Protein AF-A0A350BWH8-F1 (afdb_monomer_lite)

Secondary structure (DSSP, 8-state):
-------SS-EEEEEEE-SSTTEEEEEEEEEEEPP--S-THHHH-TTTS---EEEEEEEEEEEHHHHHHHT----BTTB--BHHHHHHHHHSS----EEEEEEESS---TTSS-PPPPB-TTT-PBPEETTEE-EEEEEEES-TT---B-PPPTTS-----PPP---------

Foldseek 3Di:
DPPPPQAQFKFFADWAADPDNFKTKTKIKHKDQDDPPDDPCCVVCVPPPPRNIDIDIAIDMDGPCVCVQLVHDHQDPVRIGGPQVSVCVNVVHRFGKDKAKEKDLDADPPVVDGADFDADPVPRDFFAAPPGGIG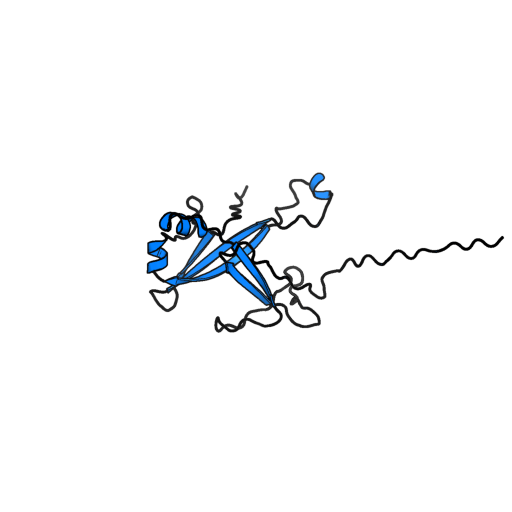MDIDMDRPPPDHHHDDDGPPPPPPPPDPDDPDPPPDDD

Structure (mmCIF, N/CA/C/O backbone):
data_AF-A0A350BWH8-F1
#
_entry.id   AF-A0A350BWH8-F1
#
loop_
_atom_site.group_PDB
_atom_site.id
_atom_site.typ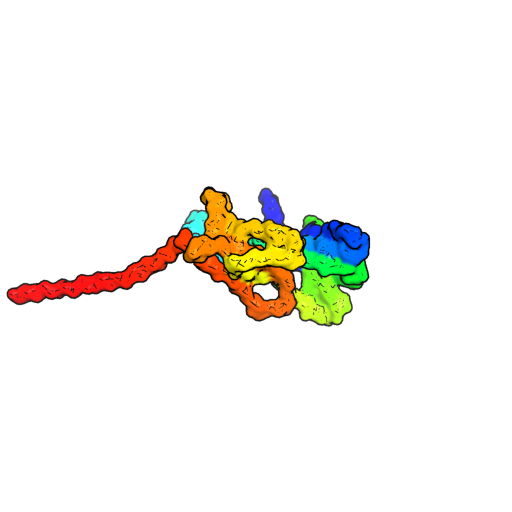e_symbol
_atom_site.label_atom_id
_atom_site.label_alt_id
_atom_site.label_comp_id
_atom_site.label_asym_id
_atom_site.label_entity_id
_atom_site.label_seq_id
_atom_site.pdbx_PDB_ins_code
_atom_site.Cartn_x
_atom_site.Cartn_y
_atom_site.Cartn_z
_atom_site.occupancy
_atom_site.B_iso_or_equiv
_atom_site.auth_seq_id
_atom_site.auth_comp_id
_atom_site.auth_asym_id
_atom_site.auth_atom_id
_atom_site.pdbx_PDB_model_num
ATOM 1 N N . MET A 1 1 ? 20.848 10.914 14.650 1.00 32.22 1 MET A N 1
ATOM 2 C CA . MET A 1 1 ? 20.263 9.644 14.184 1.00 32.22 1 MET A CA 1
ATOM 3 C C . MET A 1 1 ? 18.814 9.949 13.878 1.00 32.22 1 MET A C 1
ATOM 5 O O . MET A 1 1 ? 18.106 10.325 14.800 1.00 32.22 1 MET A O 1
ATOM 9 N N . LEU A 1 2 ? 18.415 9.936 12.606 1.00 32.09 2 LEU A N 1
ATOM 10 C CA . LEU A 1 2 ? 16.992 9.950 12.272 1.00 32.09 2 LEU A CA 1
ATOM 11 C C . LEU A 1 2 ? 16.458 8.594 12.730 1.00 32.09 2 LEU A C 1
ATOM 13 O O . LEU A 1 2 ? 17.031 7.568 12.370 1.00 32.09 2 LEU A O 1
ATOM 17 N N . VAL A 1 3 ? 15.474 8.603 13.620 1.00 37.59 3 VAL A N 1
ATOM 18 C CA . VAL A 1 3 ? 14.792 7.382 14.035 1.00 37.59 3 VAL A CA 1
ATOM 19 C C . VAL A 1 3 ? 14.018 6.935 12.803 1.00 37.59 3 VAL A C 1
ATOM 21 O O . VAL A 1 3 ? 13.037 7.565 12.418 1.00 37.59 3 VAL A O 1
ATOM 24 N N . ASP A 1 4 ? 14.544 5.939 12.095 1.00 46.72 4 ASP A N 1
ATOM 25 C CA . ASP A 1 4 ? 13.838 5.315 10.987 1.00 46.72 4 ASP A CA 1
ATOM 26 C C . ASP A 1 4 ? 12.589 4.657 11.582 1.00 46.72 4 ASP A C 1
ATOM 28 O O . ASP A 1 4 ? 12.673 3.575 12.167 1.00 46.72 4 ASP A O 1
ATOM 32 N N . ASN A 1 5 ? 11.436 5.324 11.451 1.00 49.06 5 ASN A N 1
ATOM 33 C CA . ASN A 1 5 ? 10.101 4.800 11.763 1.00 49.06 5 ASN A CA 1
ATOM 34 C C . ASN A 1 5 ? 9.722 3.701 10.753 1.00 49.06 5 ASN A C 1
ATOM 36 O O . ASN A 1 5 ? 8.726 3.780 10.027 1.00 49.06 5 ASN A O 1
ATOM 40 N N . THR A 1 6 ? 10.573 2.682 10.692 1.00 56.34 6 THR A N 1
ATOM 41 C CA . THR A 1 6 ? 10.414 1.489 9.881 1.00 56.34 6 THR A CA 1
ATOM 42 C C . THR A 1 6 ? 9.275 0.682 10.448 1.00 56.34 6 THR A C 1
ATOM 44 O O . THR A 1 6 ? 9.331 0.157 11.556 1.00 56.34 6 THR A O 1
ATOM 47 N N . THR A 1 7 ? 8.192 0.641 9.686 1.00 65.44 7 THR A N 1
ATOM 48 C CA . THR A 1 7 ? 6.966 -0.043 10.069 1.00 65.44 7 THR A CA 1
ATOM 49 C C . THR A 1 7 ? 6.740 -1.185 9.092 1.00 65.44 7 THR A C 1
ATOM 51 O O . THR A 1 7 ? 6.319 -0.991 7.952 1.00 65.44 7 THR A O 1
ATOM 54 N N . GLU A 1 8 ? 7.058 -2.400 9.546 1.00 83.38 8 GLU A N 1
ATOM 55 C CA . GLU A 1 8 ? 6.794 -3.635 8.792 1.00 83.38 8 GLU A CA 1
ATOM 56 C C . GLU A 1 8 ? 5.287 -3.868 8.604 1.00 83.38 8 GLU A C 1
ATOM 58 O O . GLU A 1 8 ? 4.864 -4.517 7.647 1.00 83.38 8 GLU A O 1
ATOM 63 N N . LYS A 1 9 ? 4.467 -3.303 9.497 1.00 90.94 9 LYS A N 1
ATOM 64 C CA . LYS A 1 9 ? 3.006 -3.272 9.401 1.00 90.94 9 LYS A CA 1
ATOM 65 C C . LYS A 1 9 ? 2.521 -2.128 8.510 1.00 90.94 9 LYS A C 1
ATOM 67 O O . LYS A 1 9 ? 3.134 -1.065 8.451 1.00 90.94 9 LYS A O 1
ATOM 72 N N . VAL A 1 10 ? 1.368 -2.322 7.872 1.00 94.69 10 VAL A N 1
ATOM 7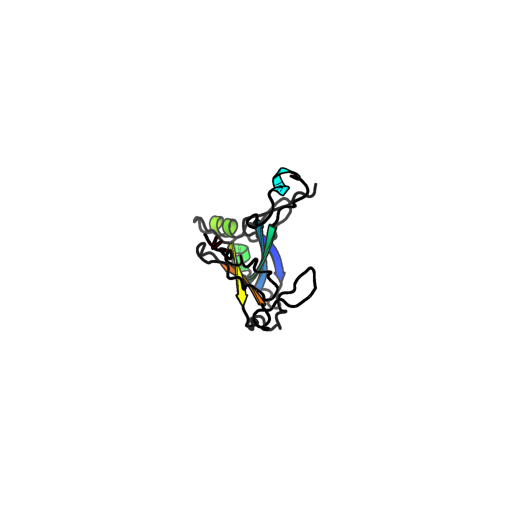3 C CA . VAL A 1 10 ? 0.716 -1.279 7.068 1.00 94.69 10 VAL A CA 1
ATOM 74 C C . VAL A 1 10 ? 0.192 -0.166 7.976 1.00 94.69 10 VAL A C 1
ATOM 76 O O . VAL A 1 10 ? -0.645 -0.412 8.847 1.00 94.69 10 VAL A O 1
ATOM 79 N N . ARG A 1 11 ? 0.646 1.064 7.737 1.00 95.00 11 ARG A N 1
ATOM 80 C CA . ARG A 1 11 ? 0.184 2.271 8.431 1.00 95.00 11 ARG A CA 1
ATOM 81 C C . ARG A 1 11 ? -0.548 3.229 7.501 1.00 95.00 11 ARG A C 1
ATOM 83 O O . ARG A 1 11 ? -0.311 3.233 6.292 1.00 95.00 11 ARG A O 1
ATOM 90 N N . VAL A 1 12 ? -1.402 4.063 8.078 1.00 95.94 12 VAL A N 1
ATOM 91 C CA . VAL A 1 12 ? -2.083 5.155 7.372 1.00 95.94 12 VAL A CA 1
ATOM 92 C C . VAL A 1 12 ? -1.168 6.380 7.382 1.00 95.94 12 VAL A C 1
ATOM 94 O O . VAL A 1 12 ? -0.969 6.984 8.429 1.00 95.94 12 VAL A O 1
ATOM 97 N N . ASP A 1 13 ? -0.559 6.720 6.246 1.00 95.12 13 ASP A N 1
ATOM 98 C CA . ASP A 1 13 ? 0.345 7.877 6.123 1.00 95.12 13 ASP A CA 1
ATOM 99 C C . ASP A 1 13 ? -0.447 9.179 5.995 1.00 95.12 13 ASP A C 1
ATOM 101 O O . ASP A 1 13 ? -0.119 10.150 6.665 1.00 95.12 13 ASP A O 1
ATOM 105 N N . LYS A 1 14 ? -1.492 9.193 5.151 1.00 95.12 14 LYS A N 1
ATOM 106 C CA . LYS A 1 14 ? -2.336 10.373 4.894 1.00 95.12 14 LYS A CA 1
ATOM 107 C C . LYS A 1 14 ? -3.780 10.006 4.587 1.00 95.12 14 LYS A C 1
ATOM 109 O O . LYS A 1 14 ? -4.051 8.930 4.048 1.00 95.12 14 LYS A O 1
ATOM 114 N N . ILE A 1 15 ? -4.687 10.943 4.838 1.00 95.62 15 ILE A N 1
ATOM 115 C CA . ILE A 1 15 ? -6.101 10.892 4.470 1.00 95.62 15 ILE A CA 1
ATOM 116 C C . ILE A 1 15 ? -6.384 12.078 3.542 1.00 95.62 15 ILE A C 1
ATOM 118 O O . ILE A 1 15 ? -6.482 13.231 3.953 1.00 95.62 15 ILE A O 1
ATOM 122 N N . LEU A 1 16 ? -6.514 11.800 2.248 1.00 94.50 16 LEU A N 1
ATOM 123 C CA . LEU A 1 16 ? -6.710 12.822 1.224 1.00 94.50 16 LEU A CA 1
ATOM 124 C C . LEU A 1 16 ? -8.200 13.000 0.925 1.00 94.50 16 LEU A C 1
ATOM 126 O O . LEU A 1 16 ? -8.904 12.033 0.630 1.00 94.50 16 LEU A O 1
ATOM 130 N N . SER A 1 17 ? -8.688 14.238 0.938 1.00 93.25 17 SER A N 1
ATOM 131 C CA . SER A 1 17 ? -10.059 14.534 0.512 1.00 93.25 17 SER A CA 1
ATOM 132 C C . SER A 1 17 ? -10.228 14.318 -0.994 1.00 93.25 17 SER A C 1
ATOM 134 O O . SER A 1 17 ? -9.352 14.672 -1.788 1.00 93.25 17 SER A O 1
ATOM 136 N N . THR A 1 18 ? -11.371 13.770 -1.407 1.00 91.31 18 THR A N 1
ATOM 137 C CA . THR A 1 18 ? -11.722 13.652 -2.830 1.00 91.31 18 THR A CA 1
ATOM 138 C C . THR A 1 18 ? -12.692 14.757 -3.255 1.00 91.31 18 THR A C 1
ATOM 140 O O . THR A 1 18 ? -13.063 15.628 -2.472 1.00 91.31 18 THR A O 1
ATOM 143 N N . LYS A 1 19 ? -13.130 14.735 -4.523 1.00 90.00 19 LYS A N 1
ATOM 144 C CA . LYS A 1 19 ? -14.201 15.628 -5.002 1.00 90.00 19 LYS A CA 1
ATOM 145 C C . LYS A 1 19 ? -15.540 15.362 -4.308 1.00 90.00 19 LYS A C 1
ATOM 147 O O . LYS A 1 19 ? -16.370 16.263 -4.253 1.00 90.00 19 LYS A O 1
ATOM 152 N N . ASN A 1 20 ? -15.770 14.132 -3.845 1.00 91.00 20 ASN A N 1
ATOM 153 C CA . ASN A 1 20 ? -16.938 13.801 -3.043 1.00 91.00 20 ASN A CA 1
ATOM 154 C C . ASN A 1 20 ? -16.577 14.036 -1.566 1.00 91.00 20 ASN A C 1
ATOM 156 O O . ASN A 1 20 ? -15.650 13.387 -1.086 1.00 91.00 20 ASN A O 1
ATOM 160 N N . PRO A 1 21 ? -17.280 14.927 -0.845 1.00 90.69 21 PRO A N 1
ATOM 161 C CA . PRO A 1 21 ? -16.941 15.265 0.538 1.00 90.69 21 PRO A CA 1
ATOM 162 C C . PRO A 1 21 ? -17.035 14.079 1.507 1.00 90.69 21 PRO A C 1
ATOM 164 O O . PRO A 1 21 ? -16.382 14.108 2.543 1.00 90.69 21 PRO A O 1
ATOM 167 N N . ASN A 1 22 ? -17.794 13.035 1.161 1.00 93.75 22 ASN A N 1
ATOM 168 C CA . ASN A 1 22 ? -17.988 11.861 2.015 1.00 93.75 22 ASN A CA 1
ATOM 169 C C . ASN A 1 22 ? -17.049 10.703 1.645 1.00 93.75 22 ASN A C 1
ATOM 171 O O . ASN A 1 22 ? -17.192 9.607 2.173 1.00 93.75 22 ASN A O 1
ATOM 175 N N . VAL A 1 23 ? -16.137 10.904 0.687 1.00 93.94 23 VAL A N 1
ATOM 176 C CA . VAL A 1 23 ? -15.180 9.884 0.246 1.00 93.94 23 VAL A CA 1
ATOM 177 C C . VAL A 1 23 ? -13.772 10.439 0.368 1.00 93.94 23 VAL A C 1
ATOM 179 O O . VAL A 1 23 ? -13.458 11.520 -0.141 1.00 93.94 23 VAL A O 1
ATOM 182 N N . PHE A 1 24 ? -12.908 9.650 0.987 1.00 95.62 24 PHE A N 1
ATOM 183 C CA . PHE A 1 24 ? -11.512 9.964 1.243 1.00 95.62 24 PHE A CA 1
ATOM 184 C C . PHE A 1 24 ? -10.619 8.906 0.608 1.00 95.62 24 PHE A C 1
ATOM 186 O O . PHE A 1 24 ? -10.992 7.739 0.503 1.00 95.62 24 PHE A O 1
ATOM 193 N N . THR A 1 25 ? -9.421 9.303 0.203 1.00 95.38 25 THR A N 1
ATOM 194 C CA . THR A 1 25 ? -8.376 8.388 -0.246 1.00 95.38 25 THR A CA 1
ATOM 195 C C . THR A 1 25 ? -7.346 8.229 0.866 1.00 95.38 25 THR A C 1
ATOM 197 O O . THR A 1 25 ? -6.617 9.166 1.183 1.00 95.38 25 THR A O 1
ATOM 200 N N . LEU A 1 26 ? -7.256 7.028 1.429 1.00 96.12 26 LEU A N 1
ATOM 201 C CA . LEU A 1 26 ? -6.187 6.646 2.344 1.00 96.12 26 LEU A CA 1
ATOM 202 C C . LEU A 1 26 ? -4.907 6.392 1.548 1.00 96.12 26 LEU A C 1
ATOM 204 O O . LEU A 1 26 ? -4.911 5.584 0.614 1.00 96.12 26 LEU A O 1
ATOM 208 N N . GLU A 1 27 ? -3.816 7.043 1.939 1.00 95.56 27 GLU A N 1
ATOM 209 C CA . GLU A 1 27 ? -2.461 6.669 1.547 1.00 95.56 27 GLU A CA 1
ATOM 210 C C . GLU A 1 27 ? -1.906 5.708 2.599 1.00 95.56 27 GLU A C 1
ATOM 212 O O . GLU A 1 27 ? -1.630 6.089 3.735 1.00 95.56 27 GLU A O 1
ATOM 217 N N . LEU A 1 28 ? -1.761 4.443 2.221 1.00 95.56 28 LEU A N 1
ATOM 218 C CA . LEU A 1 28 ? -1.253 3.380 3.077 1.00 95.56 28 LEU A CA 1
ATOM 219 C C . LEU A 1 28 ? 0.214 3.125 2.755 1.00 95.56 28 LEU A C 1
ATOM 221 O O . LEU A 1 28 ? 0.578 3.037 1.579 1.00 95.56 28 LEU A O 1
ATOM 225 N N . ARG A 1 29 ? 1.049 2.960 3.781 1.00 94.50 29 ARG A N 1
ATOM 226 C CA . ARG A 1 29 ? 2.483 2.700 3.625 1.00 94.50 29 ARG A CA 1
ATOM 227 C C . ARG A 1 29 ? 2.947 1.498 4.423 1.00 94.50 29 ARG A C 1
ATOM 229 O O . ARG A 1 29 ? 2.427 1.216 5.496 1.00 94.50 29 ARG A O 1
ATOM 236 N N . GLN A 1 30 ? 3.948 0.815 3.885 1.00 93.00 30 GLN A N 1
ATOM 237 C CA . GLN A 1 30 ? 4.611 -0.318 4.520 1.00 93.00 30 GLN A CA 1
ATOM 238 C C . GLN A 1 30 ? 6.089 -0.317 4.125 1.00 93.00 30 GLN A C 1
ATOM 240 O O . GLN A 1 30 ? 6.417 -0.065 2.962 1.00 93.00 30 GLN A O 1
ATOM 245 N N . GLU A 1 31 ? 6.982 -0.607 5.067 1.00 89.69 31 GLU A N 1
ATOM 246 C CA . GLU A 1 31 ? 8.421 -0.701 4.813 1.00 89.69 31 GLU A CA 1
ATOM 247 C C . GLU A 1 31 ? 8.897 -2.127 5.111 1.00 89.69 31 GLU A C 1
ATOM 249 O O . GLU A 1 31 ? 8.869 -2.574 6.252 1.00 89.69 31 GLU A O 1
ATOM 254 N N . ILE A 1 32 ? 9.306 -2.861 4.072 1.00 83.00 32 ILE A N 1
ATOM 255 C CA . ILE A 1 32 ? 9.716 -4.268 4.189 1.00 83.00 32 ILE A CA 1
ATOM 256 C C . ILE A 1 32 ? 11.219 -4.381 3.963 1.00 83.00 32 ILE A C 1
ATOM 258 O O . ILE A 1 32 ? 11.743 -3.864 2.974 1.00 83.00 32 ILE A O 1
ATOM 262 N N . LYS A 1 33 ? 11.935 -5.091 4.839 1.00 75.19 33 LYS A N 1
ATOM 263 C CA . LYS A 1 33 ? 13.352 -5.397 4.614 1.00 75.19 33 LYS A CA 1
ATOM 264 C C . LYS A 1 33 ? 13.493 -6.318 3.398 1.00 75.19 33 LYS A C 1
ATOM 266 O O . LYS A 1 33 ? 12.928 -7.410 3.368 1.00 75.19 33 LYS A O 1
ATOM 271 N N . LYS A 1 34 ? 14.253 -5.894 2.386 1.00 65.62 34 LYS A N 1
ATOM 272 C CA . LYS A 1 34 ? 14.579 -6.758 1.248 1.00 65.62 34 LYS A CA 1
ATOM 273 C C . LYS A 1 34 ? 15.479 -7.905 1.714 1.00 65.62 34 LYS A C 1
ATOM 275 O O . LYS A 1 34 ? 16.337 -7.679 2.572 1.00 65.62 34 LYS A O 1
ATOM 280 N N . PRO A 1 35 ? 15.344 -9.106 1.125 1.00 59.75 35 PRO A N 1
ATOM 281 C CA . PRO A 1 35 ? 16.331 -10.161 1.307 1.00 59.75 35 PRO A CA 1
ATOM 282 C C . PRO A 1 35 ? 17.716 -9.611 0.953 1.00 59.75 35 PRO A C 1
ATOM 284 O O . PRO A 1 35 ? 17.866 -8.931 -0.064 1.00 59.75 35 PRO A O 1
ATOM 287 N N . GLU A 1 36 ? 18.717 -9.869 1.791 1.00 57.34 36 GLU A N 1
ATOM 288 C CA . GLU A 1 36 ? 20.087 -9.393 1.585 1.00 57.34 36 GLU A CA 1
ATOM 289 C C . GLU A 1 36 ? 20.750 -10.143 0.419 1.00 57.34 36 GLU A C 1
ATOM 291 O O . GLU A 1 36 ? 21.606 -11.001 0.595 1.00 57.34 36 GLU A O 1
ATOM 296 N N . THR A 1 37 ? 20.361 -9.839 -0.816 1.00 54.00 37 THR A N 1
ATOM 297 C CA . THR A 1 37 ? 21.082 -10.299 -2.003 1.00 54.00 37 THR A CA 1
ATOM 298 C C . THR A 1 37 ? 22.216 -9.328 -2.303 1.00 54.00 37 THR A C 1
ATOM 300 O O . THR A 1 37 ? 22.068 -8.495 -3.191 1.00 54.00 37 THR A O 1
ATOM 303 N N . SER A 1 38 ? 23.300 -9.408 -1.523 1.00 44.22 38 SER A N 1
ATOM 304 C CA . SER A 1 38 ? 24.705 -9.223 -1.942 1.00 44.22 38 SER A CA 1
ATOM 305 C C . SER A 1 38 ? 25.579 -8.664 -0.814 1.00 44.22 38 SER A C 1
ATOM 307 O O . SER A 1 38 ? 25.520 -7.472 -0.511 1.00 44.22 38 SER A O 1
ATOM 309 N N . GLY A 1 39 ? 26.487 -9.505 -0.313 1.00 43.84 39 GLY A N 1
ATOM 310 C CA . GLY A 1 39 ? 27.810 -9.076 0.127 1.00 43.84 39 GLY A CA 1
ATOM 311 C C . GLY A 1 39 ? 28.224 -9.576 1.506 1.00 43.84 39 GLY A C 1
ATOM 312 O O . GLY A 1 39 ? 27.852 -8.976 2.508 1.00 43.84 39 GLY A O 1
ATOM 313 N N . ASP A 1 40 ? 29.168 -10.523 1.536 1.00 48.47 40 ASP A N 1
ATOM 314 C CA . ASP A 1 40 ? 30.085 -10.792 2.666 1.00 48.47 40 ASP A CA 1
ATOM 315 C C . ASP A 1 40 ? 30.740 -9.514 3.250 1.00 48.47 40 ASP A C 1
ATOM 317 O O . ASP A 1 40 ? 31.341 -9.525 4.318 1.00 48.47 40 ASP A O 1
ATOM 321 N N . LEU A 1 41 ? 30.611 -8.374 2.564 1.00 53.25 41 LEU A N 1
ATOM 322 C CA . LEU A 1 41 ? 31.036 -7.045 2.992 1.00 53.25 41 LEU A CA 1
ATOM 323 C C . LEU A 1 41 ? 30.204 -6.459 4.142 1.00 53.25 41 LEU A C 1
ATOM 325 O O . LEU A 1 41 ? 30.700 -5.576 4.839 1.00 53.25 41 LEU A O 1
ATOM 329 N N . GLY A 1 42 ? 28.979 -6.946 4.377 1.00 51.09 42 GLY A N 1
ATOM 330 C CA . GLY A 1 42 ? 28.165 -6.535 5.528 1.00 51.09 42 GLY A CA 1
ATOM 331 C C . GLY A 1 42 ? 28.836 -6.860 6.867 1.00 51.09 42 GLY A C 1
ATOM 332 O O . GLY A 1 42 ? 28.738 -6.076 7.809 1.00 51.09 42 GLY A O 1
ATOM 333 N N . PHE A 1 43 ? 29.613 -7.951 6.915 1.00 56.38 43 PHE A N 1
ATOM 334 C CA . PHE A 1 43 ? 30.474 -8.290 8.050 1.00 56.38 43 PHE A CA 1
ATOM 335 C C . PHE A 1 43 ? 31.594 -7.258 8.264 1.00 56.38 43 PHE A C 1
ATOM 337 O O . PHE A 1 43 ? 31.899 -6.898 9.399 1.00 56.38 43 PHE A O 1
ATOM 344 N N . PHE A 1 44 ? 32.195 -6.752 7.183 1.00 57.28 44 PHE A N 1
ATOM 345 C CA . PHE A 1 44 ? 33.320 -5.814 7.255 1.00 57.28 44 PHE A CA 1
ATOM 346 C C . PHE A 1 44 ? 32.894 -4.353 7.454 1.00 57.28 44 PHE A C 1
ATOM 348 O O . PHE A 1 44 ? 33.704 -3.537 7.894 1.00 57.28 44 PHE A O 1
ATOM 355 N N . MET A 1 45 ? 31.649 -3.995 7.123 1.00 57.38 45 MET A N 1
ATOM 356 C CA . MET A 1 45 ? 31.170 -2.607 7.147 1.00 57.38 45 MET A CA 1
ATOM 357 C C . MET A 1 45 ? 29.748 -2.479 7.737 1.00 57.38 45 MET A C 1
ATOM 359 O O . MET A 1 45 ? 28.852 -1.961 7.061 1.00 57.38 45 MET A O 1
ATOM 363 N N . PRO A 1 46 ? 29.531 -2.870 9.012 1.00 52.59 46 PRO A N 1
ATOM 364 C CA . PRO A 1 46 ? 28.206 -2.968 9.646 1.00 52.59 46 PRO A CA 1
ATOM 365 C C . PRO A 1 46 ? 27.464 -1.631 9.875 1.00 52.59 46 PRO A C 1
ATOM 367 O O . PRO A 1 46 ? 26.433 -1.608 10.535 1.00 52.59 46 PRO A O 1
ATOM 370 N N . GLY A 1 47 ? 27.951 -0.513 9.328 1.00 49.38 47 GLY A N 1
ATOM 371 C CA . GLY A 1 47 ? 27.294 0.801 9.408 1.00 49.38 47 GLY A CA 1
ATOM 372 C C . GLY A 1 47 ? 27.158 1.544 8.076 1.00 49.38 47 GLY A C 1
ATOM 373 O O . GLY A 1 47 ? 26.642 2.657 8.064 1.00 49.38 47 GLY A O 1
ATOM 374 N N . ILE A 1 48 ? 27.641 0.972 6.967 1.00 50.25 48 ILE A N 1
ATOM 375 C CA . ILE A 1 48 ? 27.615 1.623 5.640 1.00 50.25 48 ILE A CA 1
ATOM 376 C C . ILE A 1 48 ? 26.548 1.006 4.737 1.00 50.25 48 ILE A C 1
ATOM 378 O O . ILE A 1 48 ? 25.987 1.690 3.879 1.00 50.25 48 ILE A O 1
ATOM 382 N N . VAL A 1 49 ? 26.218 -0.266 4.954 1.00 53.88 49 VAL A N 1
ATOM 383 C CA . VAL A 1 49 ? 25.088 -0.902 4.285 1.00 53.88 49 VAL A CA 1
ATOM 384 C C . VAL A 1 49 ? 23.821 -0.428 4.993 1.00 53.88 49 VAL A C 1
ATOM 386 O O . VAL A 1 49 ? 23.399 -1.007 5.989 1.00 53.88 49 VAL A O 1
ATOM 389 N N . GLY A 1 50 ? 23.253 0.684 4.520 1.00 53.66 50 GLY A N 1
ATOM 390 C CA . GLY A 1 50 ? 21.929 1.124 4.951 1.00 53.66 50 GLY A CA 1
ATOM 391 C C . GLY A 1 50 ? 20.928 -0.025 4.829 1.00 53.66 50 GLY A C 1
ATOM 392 O O . GLY A 1 50 ? 21.061 -0.889 3.957 1.00 53.66 50 GLY A O 1
ATOM 393 N N . SER A 1 51 ? 19.939 -0.055 5.716 1.00 57.28 51 SER A N 1
ATOM 394 C CA . SER A 1 51 ? 18.845 -1.018 5.657 1.00 57.28 51 SER A CA 1
ATOM 395 C C . SER A 1 51 ? 18.227 -0.981 4.251 1.00 57.28 51 SER A C 1
ATOM 397 O O . SER A 1 51 ? 17.671 0.026 3.813 1.00 57.28 51 SER A O 1
ATOM 399 N N . ASN A 1 52 ? 18.378 -2.075 3.494 1.00 66.12 52 ASN A N 1
ATOM 400 C CA . ASN A 1 52 ? 17.788 -2.216 2.162 1.00 66.12 52 ASN A CA 1
ATOM 401 C C . ASN A 1 52 ? 16.272 -2.391 2.309 1.00 66.12 52 ASN A C 1
ATOM 403 O O . ASN A 1 52 ? 15.748 -3.500 2.240 1.00 66.12 52 ASN A O 1
ATOM 407 N N . LEU A 1 53 ? 15.569 -1.292 2.560 1.00 74.25 53 LEU A N 1
ATOM 408 C CA . LEU A 1 53 ? 14.129 -1.273 2.773 1.00 74.25 53 LEU A CA 1
ATOM 409 C C . LEU A 1 53 ? 13.407 -1.048 1.448 1.00 74.25 53 LEU A C 1
ATOM 411 O O . LEU A 1 53 ? 13.726 -0.152 0.664 1.00 74.25 53 LEU A O 1
ATOM 415 N N . GLU A 1 54 ? 12.401 -1.870 1.197 1.00 79.31 54 GLU A N 1
ATOM 416 C CA . GLU A 1 54 ? 11.408 -1.635 0.172 1.00 79.31 54 GLU A CA 1
ATOM 417 C C . GLU A 1 54 ? 10.248 -0.835 0.750 1.00 79.31 54 GLU A C 1
ATOM 419 O O . GLU A 1 54 ? 9.480 -1.334 1.571 1.00 79.31 54 GLU A O 1
ATOM 424 N N . LYS A 1 55 ? 10.102 0.404 0.280 1.00 87.00 55 LYS A N 1
ATOM 425 C CA . LYS A 1 55 ? 8.956 1.247 0.611 1.00 87.00 55 LYS A CA 1
ATOM 426 C C . LYS A 1 55 ? 7.804 0.938 -0.335 1.00 87.00 55 LYS A C 1
ATOM 428 O O . LYS A 1 55 ? 7.949 1.058 -1.555 1.00 87.00 55 LYS A O 1
ATOM 433 N N . ARG A 1 56 ? 6.664 0.548 0.228 1.00 91.12 56 ARG A N 1
ATOM 434 C CA . ARG A 1 56 ? 5.426 0.234 -0.490 1.00 91.12 56 ARG A CA 1
ATOM 435 C C . ARG A 1 56 ? 4.371 1.272 -0.147 1.00 91.12 56 ARG A C 1
ATOM 437 O O . ARG A 1 56 ? 4.251 1.672 1.007 1.00 91.12 56 ARG A O 1
ATOM 444 N N . VAL A 1 57 ? 3.614 1.692 -1.157 1.00 92.56 57 VAL A N 1
ATOM 445 C CA . VAL A 1 57 ? 2.517 2.654 -1.015 1.00 92.56 57 VAL A CA 1
ATOM 446 C C . VAL A 1 57 ? 1.307 2.118 -1.763 1.00 92.56 57 VAL A C 1
ATOM 448 O O . VAL A 1 57 ? 1.448 1.674 -2.902 1.00 92.56 57 VAL A O 1
ATOM 451 N N . ALA A 1 58 ? 0.133 2.160 -1.146 1.00 93.44 58 ALA A N 1
ATOM 452 C CA . ALA A 1 58 ? -1.136 1.817 -1.774 1.00 93.44 58 ALA A CA 1
ATOM 453 C C . ALA A 1 58 ? -2.172 2.901 -1.475 1.00 93.44 58 ALA A C 1
ATOM 455 O O . ALA A 1 58 ? -2.153 3.506 -0.409 1.00 93.44 58 ALA A O 1
ATOM 456 N N . TYR A 1 59 ? -3.091 3.119 -2.411 1.00 92.50 59 TYR A N 1
ATOM 457 C CA . TYR A 1 59 ? -4.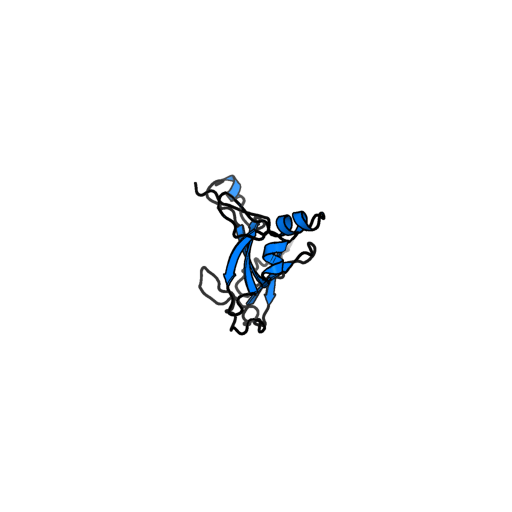184 4.073 -2.246 1.00 92.50 59 TYR A CA 1
ATOM 458 C C . TYR A 1 59 ? -5.509 3.324 -2.162 1.00 92.50 59 TYR A C 1
ATOM 460 O O . TYR A 1 59 ? -5.771 2.435 -2.979 1.00 92.50 59 TYR A O 1
ATOM 468 N N . ARG A 1 60 ? -6.354 3.675 -1.190 1.00 93.50 60 ARG A N 1
ATOM 469 C CA . ARG A 1 60 ? -7.682 3.073 -1.037 1.00 93.50 60 ARG A CA 1
ATOM 470 C C . ARG A 1 60 ? -8.727 4.137 -0.742 1.00 93.50 60 ARG A C 1
ATOM 472 O O . ARG A 1 60 ? -8.576 4.899 0.202 1.00 93.50 60 ARG A O 1
ATOM 479 N N . ASN A 1 61 ? -9.795 4.154 -1.535 1.00 93.38 61 ASN A N 1
ATOM 480 C CA . ASN A 1 61 ? -10.945 5.000 -1.244 1.00 93.38 61 ASN A CA 1
ATOM 481 C C . ASN A 1 61 ? -11.810 4.351 -0.166 1.00 93.38 61 ASN A C 1
ATOM 483 O O . ASN A 1 61 ? -12.097 3.155 -0.251 1.00 93.38 61 ASN A O 1
ATOM 487 N N . VAL A 1 62 ? -12.221 5.153 0.805 1.00 95.19 62 VAL A N 1
ATOM 488 C CA . VAL A 1 62 ? -13.132 4.792 1.893 1.00 95.19 62 VAL A CA 1
ATOM 489 C C . VAL A 1 62 ? -14.131 5.926 2.098 1.00 95.19 62 VAL A C 1
ATOM 491 O O . VAL A 1 62 ? -13.867 7.064 1.702 1.00 95.19 62 VAL A O 1
ATOM 494 N N . ASP A 1 63 ? -15.277 5.623 2.691 1.00 96.25 63 ASP A N 1
ATOM 495 C CA . ASP A 1 63 ? -16.229 6.644 3.125 1.00 96.25 63 ASP A CA 1
ATOM 496 C C . ASP A 1 63 ? -15.934 7.147 4.550 1.00 96.25 63 ASP A C 1
ATOM 498 O O . ASP A 1 63 ? -15.097 6.594 5.272 1.00 96.25 63 ASP A O 1
ATOM 502 N N . ASP A 1 64 ? -16.603 8.233 4.934 1.00 95.06 64 ASP A N 1
ATOM 503 C CA . ASP A 1 64 ? -16.539 8.819 6.278 1.00 95.06 64 ASP A CA 1
ATOM 504 C C . ASP A 1 64 ? -16.943 7.820 7.371 1.00 95.06 64 ASP A C 1
ATOM 506 O O . ASP A 1 64 ? -16.263 7.709 8.394 1.00 95.06 64 ASP A O 1
ATOM 510 N N . THR A 1 65 ? -17.990 7.027 7.133 1.00 96.19 65 THR A N 1
ATOM 511 C CA . THR A 1 65 ? -18.475 6.040 8.103 1.00 96.19 65 THR A CA 1
ATOM 512 C C . THR A 1 65 ? -17.420 4.985 8.425 1.00 96.19 65 THR A C 1
ATOM 514 O O . THR A 1 65 ? -17.297 4.577 9.581 1.00 96.19 65 THR A O 1
ATOM 517 N N . PHE A 1 66 ? -16.613 4.578 7.442 1.00 96.25 66 PHE A N 1
ATOM 518 C CA . PHE A 1 66 ? -15.504 3.648 7.630 1.00 96.25 66 PHE A CA 1
ATOM 519 C C . PHE A 1 66 ? -14.408 4.250 8.518 1.00 96.25 66 PHE A C 1
ATOM 521 O O . PHE A 1 66 ? -13.929 3.587 9.442 1.00 96.25 66 PHE A O 1
ATOM 528 N N . ILE A 1 67 ? -14.023 5.506 8.264 1.00 95.62 67 ILE A N 1
ATOM 529 C CA . ILE A 1 67 ? -13.011 6.216 9.062 1.00 95.62 67 ILE A CA 1
ATOM 530 C C . ILE A 1 67 ? -13.463 6.305 10.522 1.00 95.62 67 ILE A C 1
ATOM 532 O O . ILE A 1 67 ? -12.707 5.938 11.428 1.00 95.62 67 ILE A O 1
ATOM 536 N N . ASP A 1 68 ? -14.713 6.707 10.744 1.00 95.88 68 ASP A N 1
ATOM 537 C CA . ASP A 1 68 ? -15.282 6.875 12.080 1.00 95.88 68 ASP A CA 1
ATOM 538 C C . ASP A 1 68 ? -15.470 5.548 12.816 1.00 95.88 68 ASP A C 1
ATOM 540 O O . ASP A 1 68 ? -15.235 5.473 14.030 1.00 95.88 68 ASP A O 1
ATOM 544 N N . MET A 1 69 ? -15.892 4.502 12.102 1.00 96.44 69 MET A N 1
ATOM 545 C CA . MET A 1 69 ? -16.098 3.168 12.660 1.00 96.44 69 MET A CA 1
ATOM 546 C C . MET A 1 69 ? -14.782 2.591 13.171 1.00 96.44 69 MET A C 1
ATOM 548 O O . MET A 1 69 ? -14.720 2.181 14.328 1.00 96.44 69 MET A O 1
ATOM 552 N N . TYR A 1 70 ? -13.732 2.619 12.345 1.00 96.25 70 TYR A N 1
ATOM 553 C CA . TYR A 1 70 ? -12.429 2.011 12.641 1.00 96.25 70 TYR A CA 1
ATOM 554 C C . TYR A 1 70 ? -11.419 2.961 13.295 1.00 96.25 70 TYR A C 1
ATOM 556 O O . TYR A 1 70 ? -10.272 2.576 13.521 1.00 96.25 70 TYR A O 1
ATOM 564 N N . LYS A 1 71 ? -11.838 4.188 13.631 1.00 95.88 71 LYS A N 1
ATOM 565 C CA . LYS A 1 71 ? -10.997 5.214 14.276 1.00 95.88 71 LYS A CA 1
ATOM 566 C C . LYS A 1 71 ? -9.696 5.466 13.505 1.00 95.88 71 LYS A C 1
ATOM 568 O O . LYS A 1 71 ? -8.619 5.603 14.091 1.00 95.88 71 LYS A O 1
ATOM 573 N N . ILE A 1 72 ? -9.812 5.500 12.178 1.00 96.44 72 ILE A N 1
ATOM 574 C CA . ILE A 1 72 ? -8.687 5.731 11.272 1.00 96.44 72 ILE A CA 1
ATOM 575 C C . ILE A 1 72 ? -8.219 7.180 11.412 1.00 96.44 72 ILE A C 1
ATOM 577 O O . ILE A 1 72 ? -9.022 8.106 11.346 1.00 96.44 72 ILE A O 1
ATOM 581 N N . HIS A 1 73 ? -6.917 7.371 11.596 1.00 95.00 73 HIS A N 1
ATOM 582 C CA . HIS A 1 73 ? -6.276 8.682 11.660 1.00 95.00 73 HIS A CA 1
ATOM 583 C C . HIS A 1 73 ? -4.924 8.639 10.944 1.00 95.00 73 HIS A C 1
ATOM 585 O O . HIS A 1 73 ? -4.381 7.563 10.689 1.00 95.00 73 HIS A O 1
ATOM 591 N N . GLU A 1 74 ? -4.398 9.803 10.571 1.00 95.50 74 GLU A N 1
ATOM 592 C CA . GLU A 1 74 ? -3.052 9.897 10.003 1.00 95.50 74 GLU A CA 1
ATOM 593 C C . GLU A 1 74 ? -2.013 9.503 11.057 1.00 95.50 74 GLU A C 1
ATOM 595 O O . GLU A 1 74 ? -2.154 9.830 12.233 1.00 95.50 74 GLU A O 1
ATOM 600 N N . SER A 1 75 ? -0.983 8.765 10.644 1.00 91.81 75 SER A N 1
ATOM 601 C CA . SER A 1 75 ? 0.096 8.375 11.550 1.00 91.81 75 SER A CA 1
ATOM 602 C C . SER A 1 75 ? 0.994 9.571 11.846 1.00 91.81 75 SER A C 1
ATOM 604 O O . SER A 1 75 ? 1.613 10.120 10.935 1.00 91.81 75 SER A O 1
ATOM 606 N N . GLU A 1 76 ? 1.130 9.899 13.124 1.00 88.62 76 GLU A N 1
ATOM 607 C CA . GLU A 1 76 ? 2.057 10.902 13.648 1.00 88.62 76 GLU A CA 1
ATOM 608 C C . GLU A 1 76 ? 3.238 10.220 14.359 1.00 88.62 76 GLU A C 1
ATOM 610 O O . GLU A 1 76 ? 3.199 9.017 14.629 1.00 88.62 76 GLU A O 1
ATOM 615 N N . ASP A 1 77 ? 4.297 10.976 14.672 1.00 80.44 77 ASP A N 1
ATOM 616 C CA . ASP A 1 77 ? 5.517 10.429 15.290 1.00 80.44 77 ASP A CA 1
ATOM 617 C C . ASP A 1 77 ? 5.241 9.737 16.640 1.00 80.44 77 ASP A C 1
ATOM 619 O O . ASP A 1 77 ? 5.825 8.691 16.924 1.00 80.44 77 ASP A O 1
ATOM 623 N N . ASP A 1 78 ? 4.303 10.273 17.427 1.00 82.25 78 ASP A N 1
ATOM 624 C CA . ASP A 1 78 ? 3.920 9.741 18.743 1.00 82.25 78 ASP A CA 1
ATOM 625 C C . ASP A 1 78 ? 2.681 8.821 18.696 1.00 82.25 78 ASP A C 1
ATOM 627 O O . ASP A 1 78 ? 2.340 8.184 19.695 1.00 82.25 78 ASP A O 1
ATOM 631 N N . SER A 1 79 ? 1.993 8.737 17.549 1.00 88.38 79 SER A N 1
ATOM 632 C CA . SER A 1 79 ? 0.750 7.970 17.385 1.00 88.38 79 SER A CA 1
ATOM 633 C C . SER A 1 79 ? 0.641 7.373 15.983 1.00 88.38 79 SER A C 1
ATOM 635 O O . SER A 1 79 ? 0.115 7.991 15.056 1.00 88.38 79 SER A O 1
ATOM 637 N N . ILE A 1 80 ? 1.118 6.137 15.824 1.00 91.56 80 ILE A N 1
ATOM 638 C CA . ILE A 1 80 ? 1.059 5.416 14.547 1.00 91.56 80 ILE A CA 1
ATOM 639 C C . ILE A 1 80 ? -0.282 4.686 14.417 1.00 91.56 80 ILE A C 1
ATOM 641 O O . ILE A 1 80 ? -0.612 3.820 15.229 1.00 91.56 80 ILE A O 1
ATOM 645 N N . CYS A 1 81 ? -1.018 4.968 13.340 1.00 93.50 81 CYS A N 1
ATOM 646 C CA . CYS A 1 81 ? -2.247 4.258 12.997 1.00 93.50 81 CYS A CA 1
ATOM 647 C C . CYS A 1 81 ? -1.932 3.048 12.107 1.00 93.50 81 CYS A C 1
ATOM 649 O O . CYS A 1 81 ? -1.807 3.164 10.882 1.00 93.50 81 CYS A O 1
ATOM 651 N N . TYR A 1 82 ? -1.805 1.868 12.721 1.00 95.19 82 TYR A N 1
ATOM 652 C CA . TYR A 1 82 ? -1.714 0.604 11.989 1.00 95.19 82 TYR A CA 1
ATOM 653 C C . TYR A 1 82 ? -3.093 0.167 11.500 1.00 95.19 82 TYR A C 1
ATOM 655 O O . TYR A 1 82 ? -4.013 -0.052 12.288 1.00 95.19 82 TYR A O 1
ATOM 663 N N . PHE A 1 83 ? -3.220 -0.012 10.187 1.00 94.69 83 PHE A N 1
ATOM 664 C CA . PHE A 1 83 ? -4.508 -0.237 9.534 1.00 94.69 83 PHE A CA 1
ATOM 665 C C . PHE A 1 83 ? -5.188 -1.533 10.004 1.00 94.69 83 PHE A C 1
ATOM 667 O O . PHE A 1 83 ? -6.381 -1.544 10.303 1.00 94.69 83 PHE A O 1
ATOM 674 N N . SER A 1 84 ? -4.416 -2.614 10.134 1.00 94.06 84 SER A N 1
ATOM 675 C CA . SER A 1 84 ? -4.885 -3.904 10.654 1.00 94.06 84 SER A CA 1
ATOM 676 C C . SER A 1 84 ? -5.350 -3.831 12.108 1.00 94.06 84 SER A C 1
ATOM 678 O O . SER A 1 84 ? -6.365 -4.428 12.471 1.00 94.06 84 SER A O 1
ATOM 680 N N . ASP A 1 85 ? -4.623 -3.083 12.940 1.00 94.25 85 ASP A N 1
ATOM 681 C CA . ASP A 1 85 ? -4.868 -3.004 14.380 1.00 94.25 85 ASP A CA 1
ATOM 682 C C . ASP A 1 85 ? -6.151 -2.193 14.643 1.00 94.25 85 ASP A C 1
ATOM 684 O O . ASP A 1 85 ? -6.996 -2.619 15.432 1.00 94.25 85 ASP A O 1
ATOM 688 N N . SER A 1 86 ? -6.363 -1.098 13.899 1.00 93.56 86 SER A N 1
ATOM 689 C CA . SER A 1 86 ? -7.612 -0.320 13.899 1.00 93.56 86 SER A CA 1
ATOM 690 C C . SER A 1 86 ? -8.844 -1.168 13.559 1.00 93.56 86 SER A C 1
ATOM 692 O O . SER A 1 86 ? -9.875 -1.073 14.225 1.00 93.56 86 SER A O 1
ATOM 694 N N . ILE A 1 87 ? -8.742 -2.045 12.555 1.00 94.31 87 ILE A N 1
ATOM 695 C CA . ILE A 1 87 ? -9.841 -2.948 12.175 1.00 94.31 87 ILE A CA 1
ATOM 696 C C . ILE A 1 87 ? -10.060 -4.026 13.244 1.00 94.31 87 ILE A C 1
ATOM 698 O O . ILE A 1 87 ? -11.200 -4.310 13.631 1.00 94.31 87 ILE A O 1
ATOM 702 N N . SER A 1 88 ? -8.974 -4.608 13.753 1.00 94.44 88 SER A N 1
ATOM 703 C CA . SER A 1 88 ? -9.022 -5.662 14.771 1.00 94.44 88 SER A CA 1
ATOM 704 C C . SER A 1 88 ? -9.652 -5.173 16.077 1.00 94.44 88 SER A C 1
ATOM 706 O O . SER A 1 88 ? -10.445 -5.887 16.689 1.00 94.44 88 SER A O 1
ATOM 708 N N . ALA A 1 89 ? -9.359 -3.932 16.479 1.00 93.12 89 ALA A N 1
ATOM 709 C CA . ALA A 1 89 ? -9.878 -3.330 17.707 1.00 93.12 89 ALA A CA 1
ATOM 710 C C . ALA A 1 89 ? -11.412 -3.236 17.729 1.00 93.12 89 ALA A C 1
ATOM 712 O O . ALA A 1 89 ? -12.026 -3.390 18.783 1.00 93.12 89 ALA A O 1
ATOM 713 N N . VAL A 1 90 ? -12.035 -3.006 16.571 1.00 93.38 90 VAL A N 1
ATOM 714 C CA . VAL A 1 90 ? -13.494 -2.854 16.452 1.00 93.38 90 VAL A CA 1
ATOM 715 C C . VAL A 1 90 ? -14.185 -4.189 16.212 1.00 93.38 90 VAL A C 1
ATOM 717 O O . VAL A 1 90 ? -15.247 -4.451 16.770 1.00 93.38 90 VAL A O 1
ATOM 720 N N . THR A 1 91 ? -13.590 -5.045 15.383 1.00 91.31 91 THR A N 1
ATOM 721 C CA . THR A 1 91 ? -14.170 -6.354 15.047 1.00 91.31 91 THR A CA 1
ATOM 722 C C . THR A 1 91 ? -13.980 -7.394 16.152 1.00 91.31 91 THR A C 1
ATOM 724 O O . THR A 1 91 ? -14.670 -8.412 16.155 1.00 91.31 91 THR A O 1
ATOM 727 N N . GLY A 1 92 ? -13.036 -7.176 17.074 1.00 91.12 92 GLY A N 1
ATOM 728 C CA . GLY A 1 92 ? -12.673 -8.136 18.119 1.00 91.12 92 GLY A CA 1
ATOM 729 C C . GLY A 1 92 ? -11.954 -9.383 17.592 1.00 91.12 92 GLY A C 1
ATOM 730 O O . GLY A 1 92 ? -11.743 -10.330 18.346 1.00 91.12 92 GLY A O 1
ATOM 731 N N . THR A 1 93 ? -11.585 -9.398 16.308 1.00 90.38 93 THR A N 1
ATOM 732 C CA . THR A 1 93 ? -10.876 -10.500 15.652 1.00 90.38 93 THR A CA 1
ATOM 733 C C . THR A 1 93 ? -9.543 -9.990 15.131 1.00 90.38 93 THR A C 1
ATOM 735 O O . THR A 1 93 ? -9.482 -8.903 14.567 1.00 90.38 93 THR A O 1
ATOM 738 N N . THR A 1 94 ? -8.476 -10.770 15.297 1.00 91.75 94 THR A N 1
ATOM 739 C CA . THR A 1 94 ? -7.177 -10.431 14.712 1.00 91.75 94 THR A CA 1
ATOM 740 C C . THR A 1 94 ? -7.265 -10.474 13.191 1.00 91.75 94 THR A C 1
ATOM 742 O O . THR A 1 94 ? -7.583 -11.508 12.604 1.00 91.75 94 THR A O 1
ATOM 745 N N . VAL A 1 95 ? -6.976 -9.338 12.571 1.00 91.94 95 VAL A N 1
ATOM 746 C CA . VAL A 1 95 ? -6.884 -9.159 11.127 1.00 91.94 95 VAL A CA 1
ATOM 747 C C . VAL A 1 95 ? -5.455 -8.751 10.810 1.00 91.94 95 VAL A C 1
ATOM 749 O O . VAL A 1 95 ? -4.936 -7.843 11.447 1.00 91.94 95 VAL A O 1
ATOM 752 N N . ASP A 1 96 ? -4.849 -9.373 9.804 1.00 93.25 96 ASP A N 1
ATOM 753 C CA . ASP A 1 96 ? -3.551 -8.968 9.265 1.00 93.25 96 ASP A CA 1
ATOM 754 C C . ASP A 1 96 ? -3.713 -8.454 7.836 1.00 93.25 96 ASP A C 1
ATOM 756 O O . ASP A 1 96 ? -4.608 -8.872 7.100 1.00 93.25 96 ASP A O 1
ATOM 760 N N . CYS A 1 97 ? -2.849 -7.521 7.438 1.00 94.50 97 CYS A N 1
ATOM 761 C CA . CYS A 1 97 ? -2.844 -6.996 6.080 1.00 94.50 97 CYS A CA 1
ATOM 762 C C . CYS A 1 97 ? -1.431 -6.661 5.607 1.00 94.50 97 CYS A C 1
ATOM 764 O O . CYS A 1 97 ? -0.519 -6.422 6.404 1.00 94.50 97 CYS A O 1
ATOM 766 N N . LYS A 1 98 ? -1.261 -6.622 4.286 1.00 94.94 98 LYS A N 1
ATOM 767 C CA . LYS A 1 98 ? -0.009 -6.242 3.622 1.00 94.94 98 LYS A CA 1
ATOM 768 C C . LYS A 1 98 ? -0.277 -5.509 2.313 1.00 94.94 98 LYS A C 1
ATOM 770 O O . LYS A 1 98 ? -1.382 -5.575 1.774 1.00 94.94 98 LYS A O 1
ATOM 775 N N . ILE A 1 99 ? 0.740 -4.828 1.790 1.00 95.50 99 ILE A N 1
ATOM 776 C CA . ILE A 1 99 ? 0.710 -4.230 0.452 1.00 95.50 99 ILE A CA 1
ATOM 777 C C . ILE A 1 99 ? 1.414 -5.166 -0.530 1.00 95.50 99 ILE A C 1
ATOM 779 O O . ILE A 1 99 ? 2.613 -5.424 -0.397 1.00 95.50 99 ILE A O 1
ATOM 783 N N . VAL A 1 100 ? 0.673 -5.636 -1.531 1.00 94.31 100 VAL A N 1
ATOM 784 C CA . VAL A 1 100 ? 1.182 -6.480 -2.621 1.00 94.31 100 VAL A CA 1
ATOM 785 C C . VAL A 1 100 ? 1.645 -5.606 -3.779 1.00 94.31 100 VAL A C 1
ATOM 787 O O . VAL A 1 100 ? 1.046 -4.563 -4.057 1.00 94.31 100 VAL A O 1
ATOM 790 N N . ILE A 1 101 ? 2.726 -6.024 -4.438 1.00 92.19 101 ILE A N 1
ATOM 791 C CA . ILE A 1 101 ? 3.222 -5.435 -5.683 1.00 92.19 101 ILE A CA 1
ATOM 792 C C . ILE A 1 101 ? 2.957 -6.388 -6.847 1.00 92.19 101 ILE A C 1
ATOM 794 O O . ILE A 1 101 ? 3.366 -7.545 -6.821 1.00 92.19 101 ILE A O 1
ATOM 798 N N . GLU A 1 102 ? 2.385 -5.865 -7.925 1.00 93.44 102 GLU A N 1
ATOM 799 C CA . GLU A 1 102 ? 2.287 -6.566 -9.202 1.00 93.44 102 GLU A CA 1
ATOM 800 C C . GLU A 1 102 ? 2.894 -5.722 -10.317 1.00 93.44 102 GLU A C 1
ATOM 802 O O . GLU A 1 102 ? 2.555 -4.552 -10.512 1.00 93.44 102 GLU A O 1
ATOM 807 N N . GLU A 1 103 ? 3.802 -6.330 -11.068 1.00 92.81 103 GLU A N 1
ATOM 808 C CA . GLU A 1 103 ? 4.370 -5.755 -12.272 1.00 92.81 103 GLU A CA 1
ATOM 809 C C . GLU A 1 103 ? 3.708 -6.340 -13.518 1.00 92.81 103 GLU A C 1
ATOM 811 O O . GLU A 1 103 ? 3.553 -7.553 -13.655 1.00 92.81 103 GLU A O 1
ATOM 816 N N . THR A 1 104 ? 3.328 -5.466 -14.449 1.00 92.88 104 THR A N 1
ATOM 817 C CA . THR A 1 104 ? 2.562 -5.821 -15.649 1.00 92.88 104 THR A CA 1
ATOM 818 C C . THR A 1 104 ? 3.143 -5.142 -16.891 1.00 92.88 104 THR A C 1
ATOM 820 O O . THR A 1 104 ? 3.899 -4.175 -16.803 1.00 92.88 104 THR A O 1
ATOM 823 N N . HIS A 1 105 ? 2.758 -5.614 -18.079 1.00 92.94 105 HIS A N 1
ATOM 824 C CA . HIS A 1 105 ? 3.000 -4.901 -19.346 1.00 92.94 105 HIS A CA 1
ATOM 825 C C . HIS A 1 105 ? 1.826 -4.029 -19.786 1.00 92.94 105 HIS A C 1
ATOM 827 O O . HIS A 1 105 ? 1.910 -3.327 -20.793 1.00 92.94 105 HIS A O 1
ATOM 833 N N . THR A 1 106 ? 0.727 -4.097 -19.041 1.00 89.56 106 THR A N 1
ATOM 834 C CA . THR A 1 106 ? -0.511 -3.398 -19.348 1.00 89.56 106 THR A CA 1
ATOM 835 C C . THR A 1 106 ? -0.700 -2.310 -18.317 1.00 89.56 106 THR A C 1
ATOM 837 O O . THR A 1 106 ? -0.824 -2.585 -17.124 1.00 89.56 106 THR A O 1
ATOM 840 N N . GLN A 1 107 ? -0.739 -1.077 -18.796 1.00 88.69 107 GLN A N 1
ATOM 841 C CA . GLN A 1 107 ? -1.049 0.074 -17.974 1.00 88.69 107 GLN A CA 1
ATOM 842 C C . GLN A 1 107 ? -2.412 -0.108 -17.288 1.00 88.69 107 GLN A C 1
ATOM 844 O O . GLN A 1 107 ? -3.371 -0.559 -17.923 1.00 88.69 107 GLN A O 1
ATOM 849 N N . ARG A 1 108 ? -2.533 0.282 -16.016 1.00 83.31 108 ARG A N 1
ATOM 850 C CA . ARG A 1 108 ? -3.853 0.353 -15.378 1.00 83.31 108 ARG A CA 1
ATOM 851 C C . ARG A 1 108 ? -4.727 1.423 -16.049 1.00 83.31 108 ARG A C 1
ATOM 853 O O . ARG A 1 108 ? -4.221 2.444 -16.519 1.00 83.31 108 ARG A O 1
ATOM 860 N N . THR A 1 109 ? -6.036 1.178 -16.078 1.00 77.50 109 THR A N 1
ATOM 861 C CA . THR A 1 109 ? -7.031 2.040 -16.748 1.00 77.50 109 THR A CA 1
ATOM 862 C C . THR A 1 109 ? -8.124 2.568 -15.816 1.00 77.50 109 THR A C 1
ATOM 864 O O . THR A 1 109 ? -8.910 3.424 -16.212 1.00 77.50 109 THR A O 1
ATOM 867 N N . TRP A 1 110 ? -8.203 2.062 -14.584 1.00 68.75 110 TRP A N 1
ATOM 868 C CA . TRP A 1 110 ? -9.349 2.270 -13.694 1.00 68.75 110 TRP A CA 1
ATOM 869 C C . TRP A 1 110 ? -9.307 3.579 -12.890 1.00 68.75 110 TRP A C 1
ATOM 871 O O . TRP A 1 110 ? -10.337 4.003 -12.378 1.00 68.75 110 TRP A O 1
ATOM 881 N N . ASP A 1 111 ? -8.153 4.239 -12.785 1.00 66.50 111 ASP A N 1
ATOM 882 C CA . ASP A 1 111 ? -7.978 5.514 -12.072 1.00 66.50 111 ASP A CA 1
ATOM 883 C C . ASP A 1 111 ? -8.101 6.742 -12.995 1.00 66.50 111 ASP A C 1
ATOM 885 O O . ASP A 1 111 ? -7.881 7.873 -12.564 1.00 66.50 111 ASP A O 1
ATOM 889 N N . GLY A 1 112 ? -8.451 6.528 -14.271 1.00 60.97 112 GLY A N 1
ATOM 890 C CA . GLY A 1 112 ? -8.670 7.584 -15.265 1.00 60.97 112 GLY A CA 1
ATOM 891 C C . GLY A 1 112 ? -7.403 8.325 -15.712 1.00 60.97 112 GLY A C 1
ATOM 892 O O . GLY A 1 112 ? -7.495 9.239 -16.532 1.00 60.97 112 GLY A O 1
ATOM 893 N N . GLY A 1 113 ? -6.231 7.942 -15.196 1.00 72.06 113 GLY A N 1
ATOM 894 C CA . GLY A 1 113 ? -4.938 8.545 -15.503 1.00 72.06 113 GLY A CA 1
ATOM 895 C C . GLY A 1 113 ? -4.061 7.664 -16.392 1.00 72.06 113 GLY A C 1
ATOM 896 O O . GLY A 1 113 ? -4.193 6.442 -16.423 1.00 72.06 113 GLY A O 1
ATOM 897 N N . SER A 1 114 ? -3.118 8.294 -17.103 1.00 82.31 114 SER A N 1
ATOM 898 C CA . SER A 1 114 ? -2.045 7.556 -17.772 1.00 82.31 114 SER A CA 1
ATOM 899 C C . SER A 1 114 ? -0.941 7.211 -16.773 1.00 82.31 114 SER A C 1
ATOM 901 O O . SER A 1 114 ? -0.147 8.076 -16.389 1.00 82.31 114 SER A O 1
ATOM 903 N N . GLN A 1 115 ? -0.914 5.961 -16.308 1.00 87.81 115 GLN A N 1
ATOM 904 C CA . GLN A 1 115 ? 0.122 5.487 -15.393 1.00 87.81 115 GLN A CA 1
ATOM 905 C C . GLN A 1 115 ? 1.479 5.526 -16.093 1.00 87.81 115 GLN A C 1
ATOM 907 O O . GLN A 1 115 ? 1.649 5.008 -17.196 1.00 87.81 115 GLN A O 1
ATOM 912 N N . GLN A 1 116 ? 2.463 6.118 -15.424 1.00 90.25 116 GLN A N 1
ATOM 913 C CA . GLN A 1 116 ? 3.825 6.153 -15.935 1.00 90.25 116 GLN A CA 1
ATOM 914 C C . GLN A 1 116 ? 4.506 4.792 -15.741 1.00 90.25 116 GLN A C 1
ATOM 916 O O . GLN A 1 116 ? 4.297 4.141 -14.710 1.00 90.25 116 GLN A O 1
ATOM 921 N N . PRO A 1 117 ? 5.316 4.339 -16.711 1.00 91.44 117 PRO A N 1
ATOM 922 C CA . PRO A 1 117 ? 6.052 3.095 -16.573 1.00 91.44 117 PRO A CA 1
ATOM 923 C C . PRO A 1 117 ? 7.134 3.217 -15.496 1.00 91.44 117 PRO A C 1
ATOM 925 O O . PRO A 1 117 ? 7.587 4.306 -15.138 1.00 91.44 117 PRO A O 1
ATOM 928 N N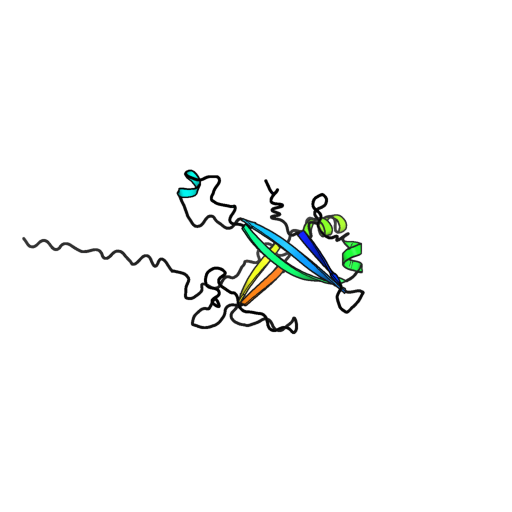 . LYS A 1 118 ? 7.571 2.073 -14.979 1.00 90.75 118 LYS A N 1
ATOM 929 C CA . LYS A 1 118 ? 8.604 1.985 -13.952 1.00 90.75 118 LYS A CA 1
ATOM 930 C C . LYS A 1 118 ? 9.949 2.449 -14.518 1.00 90.75 118 LYS A C 1
ATOM 932 O O . LYS A 1 118 ? 10.413 1.940 -15.537 1.00 90.75 118 LYS A O 1
ATOM 937 N N . ILE A 1 119 ? 10.594 3.379 -13.819 1.00 89.06 119 ILE A N 1
ATOM 938 C CA . ILE A 1 119 ? 11.878 3.970 -14.208 1.00 89.06 119 ILE A CA 1
ATOM 939 C C . ILE A 1 119 ? 13.016 3.398 -13.358 1.00 89.06 119 ILE A C 1
ATOM 941 O O . ILE A 1 119 ? 12.855 3.159 -12.159 1.00 89.06 119 ILE A O 1
ATOM 945 N N . ASN A 1 120 ? 14.183 3.189 -13.968 1.00 82.50 120 ASN A N 1
ATOM 946 C CA . ASN A 1 120 ? 15.419 2.921 -13.242 1.00 82.50 120 ASN A CA 1
ATOM 947 C C . ASN A 1 120 ? 15.915 4.221 -12.580 1.00 82.50 120 ASN A C 1
ATOM 949 O O . ASN A 1 120 ? 16.273 5.150 -13.298 1.00 82.50 120 ASN A O 1
ATOM 953 N N . PRO A 1 121 ? 16.022 4.306 -11.244 1.00 78.12 121 PRO A N 1
ATOM 954 C CA . PRO A 1 121 ? 16.405 5.551 -10.576 1.00 78.12 121 PRO A CA 1
ATOM 955 C C . PRO A 1 121 ? 17.850 5.994 -10.856 1.00 78.12 121 PRO A C 1
ATOM 957 O O . PRO A 1 121 ? 18.184 7.148 -10.622 1.00 78.12 121 PRO A O 1
ATOM 960 N N . LYS A 1 122 ? 18.724 5.094 -11.332 1.00 80.62 122 LYS A N 1
ATOM 961 C CA . LYS A 1 122 ? 20.125 5.413 -11.646 1.00 80.62 122 LYS A CA 1
ATOM 962 C C . LYS A 1 122 ? 20.306 5.922 -13.071 1.00 80.62 122 LYS A C 1
ATOM 964 O O . LYS A 1 122 ? 21.106 6.821 -13.291 1.00 80.62 122 LYS A O 1
ATOM 969 N N . THR A 1 123 ? 19.614 5.314 -14.034 1.00 83.62 123 THR A N 1
ATOM 970 C CA . THR A 1 123 ? 19.783 5.640 -15.463 1.00 83.62 123 THR A CA 1
ATOM 971 C C . THR A 1 123 ? 18.657 6.492 -16.024 1.00 83.62 123 THR A C 1
ATOM 973 O O . THR A 1 123 ? 18.792 7.017 -17.119 1.00 83.62 123 THR A O 1
ATOM 976 N N . MET A 1 124 ? 17.552 6.621 -15.289 1.00 85.81 124 MET A N 1
ATOM 977 C CA . MET A 1 124 ? 16.306 7.255 -15.725 1.00 85.81 124 MET A CA 1
ATOM 978 C C . MET A 1 124 ? 15.632 6.577 -16.930 1.00 85.81 124 MET A C 1
ATOM 980 O O . MET A 1 124 ? 14.646 7.090 -17.455 1.00 85.81 124 MET A O 1
ATOM 984 N N . ASP A 1 125 ? 16.097 5.389 -17.324 1.00 87.75 125 ASP A N 1
ATOM 985 C CA . ASP A 1 125 ? 15.483 4.612 -18.399 1.00 87.75 125 ASP A CA 1
ATOM 986 C C . ASP A 1 125 ? 14.186 3.935 -17.947 1.00 87.75 125 ASP A C 1
ATOM 988 O O . ASP A 1 125 ? 14.069 3.464 -16.810 1.00 87.75 125 ASP A O 1
ATOM 992 N N . VAL A 1 126 ? 13.257 3.765 -18.889 1.00 90.31 126 VAL A N 1
ATOM 993 C CA . VAL A 1 126 ? 12.091 2.893 -18.717 1.00 90.31 126 VAL A CA 1
ATOM 994 C C . VAL A 1 126 ? 12.543 1.439 -18.591 1.00 90.31 126 VAL A C 1
ATOM 996 O O . VAL A 1 126 ? 13.200 0.890 -19.482 1.00 90.31 126 VAL A O 1
ATOM 999 N N . LEU A 1 127 ? 12.153 0.788 -17.496 1.00 88.19 127 LEU A N 1
ATOM 1000 C CA . LEU A 1 127 ? 12.332 -0.648 -17.343 1.00 88.19 127 LEU A CA 1
ATOM 1001 C C . LEU A 1 127 ? 11.370 -1.380 -18.279 1.00 88.19 127 LEU A C 1
ATOM 1003 O O . LEU A 1 127 ? 10.164 -1.129 -18.289 1.00 88.19 127 LEU A O 1
ATOM 1007 N N . SER A 1 128 ? 11.927 -2.289 -19.071 1.00 90.88 128 SER A N 1
ATOM 1008 C CA . SER A 1 128 ? 11.203 -3.053 -20.080 1.00 90.88 128 SER A CA 1
ATOM 1009 C C . SER A 1 128 ? 11.625 -4.519 -20.078 1.00 90.88 128 SER A C 1
ATOM 1011 O O . SER A 1 128 ? 12.705 -4.856 -19.590 1.00 90.88 128 SER A O 1
ATOM 1013 N N . LYS A 1 129 ? 10.749 -5.388 -20.589 1.00 89.06 129 LYS A N 1
ATOM 1014 C CA . LYS A 1 129 ? 11.048 -6.788 -20.909 1.00 89.06 129 LYS A CA 1
ATOM 1015 C C . LYS A 1 129 ? 10.622 -7.069 -22.342 1.00 89.06 129 LYS A C 1
ATOM 1017 O O . LYS A 1 129 ? 9.469 -6.809 -22.697 1.00 89.06 129 LYS A O 1
ATOM 1022 N N . ASN A 1 130 ? 11.525 -7.603 -23.155 1.00 87.50 130 ASN A N 1
ATOM 1023 C CA . ASN A 1 130 ? 11.341 -7.781 -24.594 1.00 87.50 130 ASN A CA 1
ATOM 1024 C C . ASN A 1 130 ? 10.857 -6.485 -25.275 1.00 87.50 130 ASN A C 1
ATOM 1026 O O . ASN A 1 130 ? 9.924 -6.507 -26.082 1.00 87.50 130 ASN A O 1
ATOM 1030 N N . GLY A 1 131 ? 11.421 -5.341 -24.873 1.00 85.94 131 GLY A N 1
ATOM 1031 C CA . GLY A 1 131 ? 11.045 -4.019 -25.388 1.00 85.94 131 GLY A CA 1
ATOM 1032 C C . GLY A 1 131 ? 9.669 -3.494 -24.951 1.00 85.94 131 GLY A C 1
ATOM 1033 O O . GLY A 1 131 ? 9.296 -2.391 -25.349 1.00 85.94 131 GLY A O 1
ATOM 1034 N N . LYS A 1 132 ? 8.906 -4.227 -24.125 1.00 90.81 132 LYS A N 1
ATOM 1035 C CA . LYS A 1 132 ? 7.626 -3.755 -23.567 1.00 90.81 132 LYS A CA 1
ATOM 1036 C C . LYS A 1 132 ? 7.841 -3.090 -22.208 1.00 90.81 132 LYS A C 1
ATOM 1038 O O . LYS A 1 132 ? 8.511 -3.696 -21.368 1.00 90.81 132 LYS A O 1
ATOM 1043 N N . PRO A 1 133 ? 7.272 -1.898 -21.953 1.00 92.94 133 PRO A N 1
ATOM 1044 C CA . PRO A 1 133 ? 7.403 -1.230 -20.663 1.00 92.94 133 PRO A CA 1
ATOM 1045 C C . PRO A 1 133 ? 6.804 -2.071 -19.532 1.00 92.94 133 PRO A C 1
ATOM 1047 O O . PRO A 1 133 ? 5.897 -2.882 -19.743 1.00 92.94 133 PRO A O 1
ATOM 1050 N N . ILE A 1 134 ? 7.339 -1.880 -18.330 1.00 92.75 134 ILE A N 1
ATOM 1051 C CA . ILE A 1 134 ? 6.838 -2.491 -17.100 1.00 92.75 134 ILE A CA 1
ATOM 1052 C C . ILE A 1 134 ? 6.115 -1.416 -16.289 1.00 92.75 134 ILE A C 1
ATOM 1054 O O . ILE A 1 134 ? 6.670 -0.350 -16.028 1.00 92.75 134 ILE A O 1
ATOM 1058 N N . TYR A 1 135 ? 4.896 -1.709 -15.858 1.00 93.44 135 TYR A N 1
ATOM 1059 C CA . TYR A 1 135 ? 4.099 -0.892 -14.946 1.00 93.44 135 TYR A CA 1
ATOM 1060 C C . TYR A 1 135 ? 4.031 -1.571 -13.584 1.00 93.44 135 TYR A C 1
ATOM 1062 O O . TYR A 1 135 ? 4.162 -2.789 -13.500 1.00 93.44 135 TYR A O 1
ATOM 1070 N N . ARG A 1 136 ? 3.849 -0.791 -12.515 1.00 91.00 136 ARG A N 1
ATOM 1071 C CA . ARG A 1 136 ? 3.779 -1.299 -11.141 1.00 91.00 136 ARG A CA 1
ATOM 1072 C C . ARG A 1 136 ? 2.457 -0.916 -10.500 1.00 91.00 136 ARG A C 1
ATOM 1074 O O . ARG A 1 136 ? 2.178 0.270 -10.323 1.00 91.00 136 ARG A O 1
ATOM 1081 N N . ASN A 1 137 ? 1.705 -1.922 -10.093 1.00 91.25 137 ASN A N 1
ATOM 1082 C CA . ASN A 1 137 ? 0.477 -1.788 -9.335 1.00 91.25 137 ASN A CA 1
ATOM 1083 C C . ASN A 1 137 ? 0.715 -2.202 -7.888 1.00 91.25 137 ASN A C 1
ATOM 1085 O O . ASN A 1 137 ? 1.537 -3.072 -7.602 1.00 91.25 137 ASN A O 1
ATOM 1089 N N . THR A 1 138 ? -0.005 -1.550 -6.983 1.00 92.12 138 THR A N 1
ATOM 1090 C CA . THR A 1 138 ? 0.023 -1.852 -5.557 1.00 92.12 138 THR A CA 1
ATOM 1091 C C . THR A 1 138 ? -1.376 -1.784 -4.978 1.00 92.12 138 THR A C 1
ATOM 1093 O O . THR A 1 138 ? -2.164 -0.900 -5.325 1.00 92.12 138 THR A O 1
ATOM 1096 N N . TRP A 1 139 ? -1.686 -2.712 -4.080 1.00 93.81 139 TRP A N 1
ATOM 1097 C CA . TRP A 1 139 ? -2.927 -2.706 -3.316 1.00 93.81 139 TRP A CA 1
ATOM 1098 C C . TRP A 1 139 ? -2.711 -3.315 -1.939 1.00 93.81 139 TRP A C 1
ATOM 1100 O O . TRP A 1 139 ? -1.835 -4.151 -1.736 1.00 93.81 139 TRP A O 1
ATOM 1110 N N . VAL A 1 140 ? -3.537 -2.881 -0.990 1.00 95.31 140 VAL A N 1
ATOM 1111 C CA . VAL A 1 140 ? -3.683 -3.570 0.291 1.00 95.31 140 VAL A CA 1
ATOM 1112 C C . VAL A 1 140 ? -4.509 -4.839 0.098 1.00 95.31 140 VAL A C 1
ATOM 1114 O O . VAL A 1 140 ? -5.538 -4.804 -0.586 1.00 95.31 140 VAL A O 1
ATOM 1117 N N . THR A 1 141 ? -4.064 -5.927 0.715 1.00 95.31 141 THR A N 1
ATOM 1118 C CA . THR A 1 141 ? -4.772 -7.204 0.802 1.00 95.31 141 THR A CA 1
ATOM 1119 C C . THR A 1 141 ? -4.803 -7.691 2.247 1.00 95.31 141 THR A C 1
ATOM 1121 O O . THR A 1 141 ? -3.910 -7.377 3.039 1.00 95.31 141 THR A O 1
ATOM 1124 N N . PHE A 1 142 ? -5.837 -8.461 2.569 1.00 94.44 142 PHE A N 1
ATOM 1125 C CA . PHE A 1 142 ? -5.964 -9.206 3.823 1.00 94.44 142 PHE A CA 1
ATOM 1126 C C . PHE A 1 142 ? -5.657 -10.700 3.625 1.00 94.44 142 PHE A C 1
ATOM 1128 O O . PHE A 1 142 ? -5.603 -11.453 4.593 1.00 94.44 142 PHE A O 1
ATOM 1135 N N . ASP A 1 143 ? -5.434 -11.143 2.379 1.00 95.06 143 ASP A N 1
ATOM 1136 C CA . ASP A 1 143 ? -4.923 -12.484 2.106 1.00 95.06 143 ASP A CA 1
ATOM 1137 C C . ASP A 1 143 ? -3.398 -12.496 2.250 1.00 95.06 143 ASP A C 1
ATOM 1139 O O . ASP A 1 143 ? -2.638 -12.039 1.390 1.00 95.06 143 ASP A O 1
ATOM 1143 N N . MET A 1 144 ? -2.931 -13.059 3.361 1.00 93.31 144 MET A N 1
ATOM 1144 C CA . MET A 1 144 ? -1.503 -13.149 3.651 1.00 93.31 144 MET A CA 1
ATOM 1145 C C . MET A 1 144 ? -0.761 -14.131 2.734 1.00 93.31 144 MET A C 1
ATOM 1147 O O . MET A 1 144 ? 0.473 -14.084 2.687 1.00 93.31 144 MET A O 1
ATOM 1151 N N . ASN A 1 145 ? -1.467 -14.947 1.946 1.00 94.81 145 ASN A N 1
ATOM 1152 C CA . ASN A 1 145 ? -0.867 -15.866 0.978 1.00 94.81 145 ASN A CA 1
ATOM 1153 C C . ASN A 1 145 ? -0.593 -15.223 -0.384 1.00 94.81 145 ASN A C 1
ATOM 1155 O O . ASN A 1 145 ? 0.229 -15.746 -1.136 1.00 94.81 145 ASN A O 1
ATOM 1159 N N . GLU A 1 146 ? -1.232 -14.096 -0.698 1.00 95.00 146 GLU A N 1
ATOM 1160 C CA . GLU A 1 146 ? -1.071 -13.407 -1.979 1.00 95.00 146 GLU A CA 1
ATOM 1161 C C . GLU A 1 146 ? 0.382 -12.947 -2.169 1.00 95.00 146 GLU A C 1
ATOM 1163 O O . GLU A 1 146 ? 0.968 -12.347 -1.271 1.00 95.00 146 GLU A O 1
ATOM 1168 N N . GLN A 1 147 ? 1.010 -13.254 -3.302 1.00 91.88 147 GLN A N 1
ATOM 1169 C CA . GLN A 1 147 ? 2.438 -12.990 -3.506 1.00 91.88 147 GLN A CA 1
ATOM 1170 C C . GLN A 1 147 ? 2.668 -11.803 -4.428 1.00 91.88 147 GLN A C 1
ATOM 1172 O O . GLN A 1 147 ? 1.889 -11.547 -5.346 1.00 91.88 147 GLN A O 1
ATOM 1177 N N . ASP A 1 148 ? 3.793 -11.124 -4.220 1.00 91.00 148 ASP A N 1
ATOM 1178 C CA . ASP A 1 148 ? 4.252 -10.136 -5.183 1.00 91.00 148 ASP A CA 1
ATOM 1179 C C . ASP A 1 148 ? 4.596 -10.809 -6.518 1.00 91.00 148 ASP A C 1
ATOM 1181 O O . ASP A 1 148 ? 5.173 -11.899 -6.561 1.00 91.00 148 ASP A O 1
ATOM 1185 N N . THR A 1 149 ? 4.322 -10.113 -7.616 1.00 91.44 149 THR A N 1
ATOM 1186 C CA . THR A 1 149 ? 4.715 -10.534 -8.962 1.00 91.44 149 THR A CA 1
ATOM 1187 C C . THR A 1 149 ? 5.666 -9.506 -9.556 1.00 91.44 149 THR A C 1
ATOM 1189 O O . THR A 1 149 ? 5.280 -8.369 -9.815 1.00 91.44 149 THR A O 1
ATOM 1192 N N . TYR A 1 150 ? 6.914 -9.909 -9.802 1.00 87.94 150 TYR A N 1
ATOM 1193 C CA . TYR A 1 150 ? 7.943 -9.056 -10.403 1.00 87.94 150 TYR A CA 1
ATOM 1194 C C . TYR A 1 150 ? 8.295 -9.520 -11.813 1.00 87.94 150 TYR A C 1
ATOM 1196 O O . TYR A 1 150 ? 8.411 -10.718 -12.085 1.00 87.94 150 TYR A O 1
ATOM 1204 N N . ILE A 1 151 ? 8.539 -8.566 -12.710 1.00 86.56 151 ILE A N 1
ATOM 1205 C CA . ILE A 1 151 ? 8.983 -8.849 -14.073 1.00 86.56 151 ILE A CA 1
ATOM 1206 C C . ILE A 1 151 ? 10.491 -8.601 -14.156 1.00 86.56 151 ILE A C 1
ATOM 1208 O O . ILE A 1 151 ? 10.966 -7.473 -14.034 1.00 86.56 151 ILE A O 1
ATOM 1212 N N . ALA A 1 152 ? 11.259 -9.662 -14.427 1.00 85.31 152 ALA A N 1
ATOM 1213 C CA . ALA A 1 152 ? 12.674 -9.530 -14.771 1.00 85.31 152 ALA A CA 1
ATOM 1214 C C . ALA A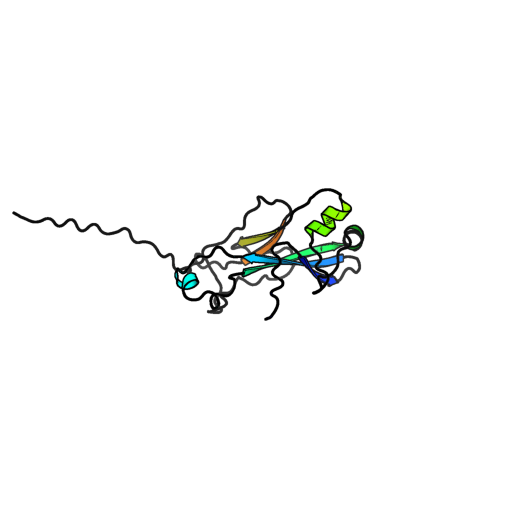 1 152 ? 12.828 -8.690 -16.050 1.00 85.31 152 ALA A C 1
ATOM 1216 O O . ALA A 1 152 ? 12.291 -9.053 -17.096 1.00 85.31 152 ALA A O 1
ATOM 1217 N N . HIS A 1 153 ? 13.533 -7.565 -15.955 1.00 81.62 153 HIS A N 1
ATOM 1218 C CA . HIS A 1 153 ? 13.700 -6.609 -17.049 1.00 81.62 153 HIS A CA 1
ATOM 1219 C C . HIS A 1 153 ? 14.955 -6.901 -17.885 1.00 81.62 153 HIS A C 1
ATOM 1221 O O . HIS A 1 153 ? 15.921 -7.466 -17.379 1.00 81.62 153 HIS A O 1
ATOM 1227 N N . ASP A 1 154 ? 14.987 -6.436 -19.134 1.00 77.75 154 ASP A N 1
ATOM 1228 C CA . ASP A 1 154 ? 16.021 -6.750 -20.138 1.00 77.75 154 ASP A CA 1
ATOM 1229 C C . ASP A 1 154 ? 17.447 -6.397 -19.685 1.00 77.75 154 ASP A C 1
ATOM 1231 O O . ASP A 1 154 ? 18.413 -7.058 -20.051 1.00 77.75 154 ASP A O 1
ATOM 1235 N N . LYS A 1 155 ? 17.586 -5.358 -18.852 1.00 68.50 155 LYS A N 1
ATOM 1236 C CA . LYS A 1 155 ? 18.875 -4.904 -18.299 1.00 68.50 155 LYS A CA 1
ATOM 1237 C C . LYS A 1 155 ? 19.211 -5.507 -16.929 1.00 68.50 155 LYS A C 1
ATOM 1239 O O . LYS A 1 155 ? 20.141 -5.045 -16.272 1.00 68.50 155 LYS A O 1
ATOM 1244 N N . ALA A 1 156 ? 18.434 -6.481 -16.446 1.00 61.62 156 ALA A N 1
ATOM 1245 C CA . ALA A 1 156 ? 18.835 -7.256 -15.283 1.00 61.62 156 ALA A CA 1
ATOM 1246 C C . ALA A 1 156 ? 19.972 -8.133 -15.789 1.00 61.62 156 ALA A C 1
ATOM 1248 O O . ALA A 1 156 ? 19.736 -9.023 -16.601 1.00 61.62 156 ALA A O 1
ATOM 1249 N N . LEU A 1 157 ? 21.206 -7.825 -15.389 1.00 44.94 157 LEU A N 1
ATOM 1250 C CA . LEU A 1 157 ? 22.332 -8.721 -15.606 1.00 44.94 157 LEU A CA 1
ATOM 1251 C C . LEU A 1 157 ? 21.954 -10.054 -14.965 1.00 44.94 157 LEU A C 1
ATOM 1253 O O . LEU A 1 157 ? 22.092 -10.243 -13.758 1.00 44.94 157 LEU A O 1
ATOM 1257 N N . VAL A 1 158 ? 21.428 -10.968 -15.776 1.00 43.12 158 VAL A N 1
ATOM 1258 C CA . VAL A 1 158 ? 21.441 -12.377 -15.455 1.00 43.12 158 VAL A CA 1
ATOM 1259 C C . VAL A 1 158 ? 22.927 -12.673 -15.377 1.00 43.12 158 VAL A C 1
ATOM 1261 O O . VAL A 1 158 ? 23.615 -12.682 -16.398 1.00 43.12 158 VAL A O 1
ATOM 1264 N N . ALA A 1 159 ? 23.450 -12.857 -14.169 1.00 41.78 159 ALA A N 1
ATOM 1265 C CA . ALA A 1 159 ? 24.633 -13.675 -14.005 1.00 41.78 159 ALA A CA 1
ATOM 1266 C C . ALA A 1 159 ? 24.219 -15.079 -14.467 1.00 41.78 159 ALA A C 1
ATOM 1268 O O . ALA A 1 159 ? 23.855 -15.933 -13.665 1.00 41.78 159 ALA A O 1
ATOM 1269 N N . GLN A 1 160 ? 24.150 -15.279 -15.787 1.00 37.66 160 GLN A N 1
ATOM 1270 C CA . GLN A 1 160 ? 24.139 -16.599 -16.374 1.00 37.66 160 GLN A CA 1
ATOM 1271 C C . GLN A 1 160 ? 25.488 -17.175 -15.983 1.00 37.66 160 GLN A C 1
ATOM 1273 O O . GLN A 1 160 ? 26.523 -16.822 -16.545 1.00 37.66 160 GLN A O 1
ATOM 1278 N N . THR A 1 161 ? 25.477 -18.025 -14.965 1.00 38.97 161 THR A N 1
ATOM 1279 C CA . THR A 1 161 ? 26.480 -19.062 -14.807 1.00 38.97 161 THR A CA 1
ATOM 1280 C C . THR A 1 161 ? 26.524 -19.822 -16.126 1.00 38.97 161 THR A C 1
ATOM 1282 O O . THR A 1 161 ? 25.675 -20.664 -16.413 1.00 38.97 161 THR A O 1
ATOM 1285 N N . ALA A 1 162 ? 27.481 -19.458 -16.979 1.00 36.47 162 ALA A N 1
ATOM 1286 C CA . ALA A 1 162 ? 27.831 -20.270 -18.125 1.00 36.47 162 ALA A CA 1
ATOM 1287 C C . ALA A 1 162 ? 28.216 -21.663 -17.592 1.00 36.47 162 ALA A C 1
ATOM 1289 O O . ALA A 1 162 ? 28.951 -21.741 -16.600 1.00 36.47 162 ALA A O 1
ATOM 1290 N N . PRO A 1 163 ? 27.714 -22.761 -18.183 1.00 40.94 163 PRO A N 1
ATOM 1291 C CA . PRO A 1 163 ? 28.149 -24.091 -17.792 1.00 40.94 163 PRO A CA 1
ATOM 1292 C C . PRO A 1 163 ? 29.663 -24.193 -17.995 1.00 40.94 163 PRO A C 1
ATOM 1294 O O . PRO A 1 163 ? 30.190 -23.785 -19.032 1.00 40.94 163 PRO A O 1
ATOM 1297 N N . ALA A 1 164 ? 30.356 -24.702 -16.976 1.00 43.19 164 ALA A N 1
ATOM 1298 C CA . ALA A 1 164 ? 31.785 -24.953 -17.031 1.00 43.19 164 ALA A CA 1
ATOM 1299 C C . ALA A 1 164 ? 32.090 -25.851 -18.237 1.00 43.19 164 ALA A C 1
ATOM 1301 O O . ALA A 1 164 ? 31.610 -26.981 -18.321 1.00 43.19 164 ALA A O 1
ATOM 1302 N N . VAL A 1 165 ? 32.879 -25.333 -19.176 1.00 38.12 165 VAL A N 1
ATOM 1303 C CA . VAL A 1 165 ? 33.464 -26.131 -20.250 1.00 38.12 165 VAL A CA 1
ATOM 1304 C C . VAL A 1 165 ? 34.464 -27.073 -19.586 1.00 38.12 165 VAL A C 1
ATOM 1306 O O . VAL A 1 165 ? 35.538 -26.649 -19.166 1.00 38.12 165 VAL A O 1
ATOM 1309 N N . THR A 1 166 ? 34.104 -28.346 -19.441 1.00 40.12 166 THR A N 1
ATOM 1310 C CA . THR A 1 166 ? 35.067 -29.397 -19.113 1.00 40.12 166 THR A CA 1
ATOM 1311 C C . THR A 1 166 ? 35.975 -29.584 -20.319 1.00 40.12 166 THR A C 1
ATOM 1313 O O . THR A 1 166 ? 35.576 -30.190 -21.312 1.00 40.12 166 THR A O 1
ATOM 1316 N N . VAL A 1 167 ? 37.183 -29.032 -20.242 1.00 42.16 167 VAL A N 1
ATOM 1317 C CA . VAL A 1 167 ? 38.278 -29.401 -21.137 1.00 42.16 167 VAL A CA 1
ATOM 1318 C C . VAL A 1 167 ? 38.707 -30.805 -20.721 1.00 42.16 167 VAL A C 1
ATOM 1320 O O . VAL A 1 167 ? 39.275 -30.994 -19.648 1.00 42.16 167 VAL A O 1
ATOM 1323 N N . THR A 1 168 ? 38.356 -31.810 -21.516 1.00 41.16 168 THR A N 1
ATOM 1324 C CA . THR A 1 168 ? 38.991 -33.124 -21.436 1.00 41.16 168 THR A CA 1
ATOM 1325 C C . THR A 1 168 ? 40.386 -32.989 -22.031 1.00 41.16 168 THR A C 1
ATOM 1327 O O . THR A 1 168 ? 40.521 -32.838 -23.245 1.00 41.16 168 THR A O 1
ATOM 1330 N N . ASP A 1 169 ? 41.409 -32.999 -21.176 1.00 40.31 169 ASP A N 1
ATOM 1331 C CA . ASP A 1 169 ? 42.789 -33.243 -21.593 1.00 40.31 169 ASP A CA 1
ATOM 1332 C C . ASP A 1 169 ? 42.884 -34.686 -22.111 1.00 40.31 169 ASP A C 1
ATOM 1334 O O . ASP A 1 169 ? 43.007 -35.635 -21.335 1.00 40.31 169 ASP A O 1
ATOM 1338 N N . ASP A 1 170 ? 42.808 -34.856 -23.431 1.00 42.72 170 ASP A N 1
ATOM 1339 C CA . ASP A 1 170 ? 43.312 -36.056 -24.095 1.00 42.72 170 ASP A CA 1
ATOM 1340 C C . ASP A 1 170 ? 44.841 -35.949 -24.154 1.00 42.72 170 ASP A C 1
ATOM 1342 O O . ASP A 1 170 ? 45.410 -35.232 -24.979 1.00 42.72 170 ASP A O 1
ATOM 1346 N N . ILE A 1 171 ? 45.511 -36.661 -23.249 1.00 45.56 171 ILE A N 1
ATOM 1347 C CA . ILE A 1 171 ? 46.954 -36.907 -23.305 1.00 45.56 171 ILE A CA 1
ATOM 1348 C C . ILE A 1 171 ? 47.183 -38.049 -24.310 1.00 45.56 171 ILE A C 1
ATOM 1350 O O . ILE A 1 171 ? 46.728 -39.165 -24.045 1.00 45.56 171 ILE A O 1
ATOM 1354 N N . PRO A 1 172 ? 47.888 -37.845 -25.438 1.00 44.97 172 PRO A N 1
ATOM 1355 C CA . PRO A 1 172 ? 48.327 -38.960 -26.261 1.00 44.97 172 PRO A CA 1
ATOM 1356 C C . PRO A 1 172 ? 49.559 -39.625 -25.627 1.00 44.97 172 PRO A C 1
ATOM 1358 O O . PRO A 1 172 ? 50.464 -38.942 -25.142 1.00 44.97 172 PRO A O 1
ATOM 1361 N N . PHE A 1 173 ? 49.545 -40.959 -25.627 1.00 49.09 173 PHE A N 1
ATOM 1362 C CA . PHE A 1 173 ? 50.669 -41.834 -25.280 1.00 49.09 173 PHE A CA 1
ATOM 1363 C C . PHE A 1 173 ? 51.895 -41.602 -26.170 1.00 49.09 173 PHE A C 1
ATOM 1365 O O . PHE A 1 173 ? 51.703 -41.336 -27.381 1.00 49.09 173 PHE A O 1
#

pLDDT: mean 79.51, std 19.64, range [32.09, 96.44]

Sequence (173 aa):
MLVDNTTEKVRVDKILSTKNPNVFTLELRQEIKKPETSGDLGFFMPGIVGSNLEKRVAYRNVDDTFIDMYKIHESEDDSICYFSDSISAVTGTTVDCKIVIEETHTQRTWDGGSQQPKINPKTMDVLSKNGKPIYRNTWVTFDMNEQDTYIAHDKALVAQTAPAVTVTDDIPF

Radius of gyration: 22.3 Å; chains: 1; bounding box: 69×58×45 Å